Protein AF-A0A9D4RTX1-F1 (afdb_monomer)

Secondary structure (DSSP, 8-state):
--HHHHHHH-HHHHHHHHHSS------SS-HHHHHHHHHHHHS-TTTTS-----TTSPPPPPPSS-----------

Organism: Dreissena polymorpha (NCBI:txid45954)

pLDDT: mean 81.99, std 13.1, range [43.0, 96.19]

Mean predicted aligned error: 15.31 Å

Solvent-accessible surface area (backbone atoms only — not comparable to full-atom values): 5319 Å² total; per-residue (Å²): 133,64,70,64,60,50,39,73,75,38,52,66,62,45,49,44,62,64,67,74,44,82,86,79,81,80,76,90,67,53,72,66,54,51,53,51,47,47,46,71,74,72,45,66,93,58,70,88,50,81,86,69,87,59,89,87,58,77,88,75,77,79,73,94,63,78,82,80,74,73,90,65,82,81,81,125

Foldseek 3Di:
DDLVVVCVVPVPVSVCVVPVDD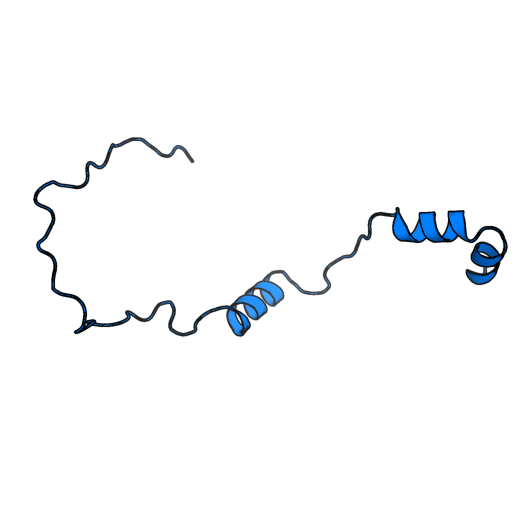DDDDDPDDPVRVVVVCCVPPNDPCPVPPPPDDPVDDDDDDDPDPDPPPPDDPPD

Radius of gyration: 28.6 Å; Cα contacts (8 Å, |Δi|>4): 7; chains: 1; bounding box: 43×35×73 Å

Sequence (76 aa):
MHIIDKFIQNPYQFSKDILDNERSGTLESSMEDIEQHLRNVHSDPSREVPLGDCSRLEPEDPPETPLDTIKGAIIV

Structure (mmCIF, N/CA/C/O backbone):
data_AF-A0A9D4RTX1-F1
#
_entry.id   AF-A0A9D4RTX1-F1
#
loop_
_atom_site.group_PDB
_atom_site.id
_atom_site.type_symbol
_atom_site.label_atom_id
_atom_site.label_alt_id
_atom_site.label_comp_id
_atom_site.label_asym_id
_atom_site.label_entity_id
_atom_site.label_seq_id
_atom_site.pdbx_PDB_ins_code
_atom_site.Cartn_x
_atom_site.Cartn_y
_atom_site.Cartn_z
_atom_site.occupancy
_atom_site.B_iso_or_equiv
_atom_site.auth_seq_id
_atom_site.auth_comp_id
_atom_site.auth_asym_id
_atom_site.auth_atom_id
_atom_site.pdbx_PDB_model_num
ATOM 1 N N . MET A 1 1 ? -13.621 -9.509 35.346 1.00 53.75 1 MET A N 1
ATOM 2 C CA . MET A 1 1 ? -14.707 -8.502 35.377 1.00 53.75 1 MET A CA 1
ATOM 3 C C . MET A 1 1 ? -15.499 -8.668 34.089 1.00 53.75 1 MET A C 1
ATOM 5 O O . MET A 1 1 ? -14.909 -8.493 33.030 1.00 53.75 1 MET A O 1
ATOM 9 N N . HIS A 1 2 ? -16.741 -9.157 34.156 1.00 75.62 2 HIS A N 1
ATOM 10 C CA . HIS A 1 2 ? -17.468 -9.640 32.977 1.00 75.62 2 HIS A CA 1
ATOM 11 C C . HIS A 1 2 ? -17.924 -8.469 32.094 1.00 75.62 2 HIS A C 1
ATOM 13 O O . HIS A 1 2 ? -18.547 -7.527 32.573 1.00 75.62 2 HIS A O 1
ATOM 19 N N . ILE A 1 3 ? -17.615 -8.528 30.794 1.00 76.69 3 ILE A N 1
ATOM 20 C CA . ILE A 1 3 ? -18.004 -7.526 29.780 1.00 76.69 3 ILE A CA 1
ATOM 21 C C . ILE A 1 3 ? -19.515 -7.239 29.794 1.00 76.69 3 ILE A C 1
ATOM 23 O O . ILE A 1 3 ? -19.932 -6.101 29.594 1.00 76.69 3 ILE A O 1
ATOM 27 N N . ILE A 1 4 ? -20.316 -8.264 30.088 1.00 80.56 4 ILE A N 1
ATOM 28 C CA . ILE A 1 4 ? -21.779 -8.194 30.127 1.00 80.56 4 ILE A CA 1
ATOM 29 C C . ILE A 1 4 ? -22.259 -7.248 31.237 1.00 80.56 4 ILE A C 1
ATOM 31 O O . ILE A 1 4 ? -23.161 -6.446 31.003 1.00 80.56 4 ILE A O 1
ATOM 35 N N . ASP A 1 5 ? -21.612 -7.261 32.405 1.00 83.44 5 ASP A N 1
ATOM 36 C CA . ASP A 1 5 ? -22.003 -6.415 33.541 1.00 83.44 5 ASP A CA 1
ATOM 37 C C . ASP A 1 5 ? -21.841 -4.922 33.208 1.00 83.44 5 ASP A C 1
ATOM 39 O O . ASP A 1 5 ? -22.690 -4.103 33.561 1.00 83.44 5 ASP A O 1
ATOM 43 N N . LYS A 1 6 ? -20.782 -4.566 32.464 1.00 80.62 6 LYS A N 1
ATOM 44 C CA . LYS A 1 6 ? -20.543 -3.189 32.000 1.00 80.62 6 LYS A CA 1
ATOM 45 C C . LYS A 1 6 ? -21.585 -2.729 30.983 1.00 80.62 6 LYS A C 1
ATOM 47 O O . LYS A 1 6 ? -22.031 -1.586 31.052 1.00 80.62 6 LYS A O 1
ATOM 52 N N . PHE A 1 7 ? -21.976 -3.611 30.059 1.00 84.62 7 PHE A N 1
ATOM 53 C CA . PHE A 1 7 ? -23.017 -3.306 29.079 1.00 84.62 7 PHE A CA 1
ATOM 54 C C . PHE A 1 7 ? -24.367 -3.065 29.760 1.00 84.62 7 PHE A C 1
ATOM 56 O O . PHE A 1 7 ? -25.029 -2.082 29.449 1.00 84.62 7 PHE A O 1
ATOM 63 N N . ILE A 1 8 ? -24.753 -3.910 30.725 1.00 90.62 8 ILE A N 1
ATOM 64 C CA . ILE A 1 8 ? -26.033 -3.773 31.440 1.00 90.62 8 ILE A CA 1
ATOM 65 C C . ILE A 1 8 ? -26.065 -2.503 32.303 1.00 90.62 8 ILE A C 1
ATOM 67 O O . ILE A 1 8 ? -27.094 -1.832 32.355 1.00 90.62 8 ILE A O 1
ATOM 71 N N . GLN A 1 9 ? -24.959 -2.146 32.964 1.00 91.62 9 GLN A N 1
ATOM 72 C CA . GLN A 1 9 ? -24.906 -0.951 33.813 1.00 91.62 9 GLN A CA 1
ATOM 73 C C . GLN A 1 9 ? -24.985 0.359 33.027 1.00 91.62 9 GLN A C 1
ATOM 75 O O . GLN A 1 9 ? -25.629 1.302 33.488 1.00 91.62 9 GLN A O 1
ATOM 80 N N . ASN A 1 10 ? -24.310 0.454 31.878 1.00 89.81 10 ASN A N 1
ATOM 81 C CA . ASN A 1 10 ? -24.320 1.672 31.073 1.00 89.81 10 ASN A CA 1
ATOM 82 C C . ASN A 1 10 ? -24.056 1.372 29.583 1.00 89.81 10 ASN A C 1
ATOM 84 O O . ASN A 1 10 ? -22.915 1.481 29.123 1.00 89.81 10 ASN A O 1
ATOM 88 N N . PRO A 1 11 ? -25.107 1.036 28.808 1.00 90.00 11 PRO A N 1
ATOM 89 C CA . PRO A 1 11 ? -24.969 0.653 27.403 1.00 90.00 11 PRO A CA 1
ATOM 90 C C . PRO A 1 11 ? -24.383 1.762 26.524 1.00 90.00 11 PRO A C 1
ATOM 92 O O . PRO A 1 11 ? -23.615 1.480 25.603 1.00 90.00 11 PRO A O 1
ATOM 95 N N . TYR A 1 12 ? -24.734 3.022 26.805 1.00 89.38 12 TYR A N 1
ATOM 96 C CA . TYR A 1 12 ? -24.247 4.172 26.044 1.00 89.38 12 TYR A CA 1
ATOM 97 C C . TYR A 1 12 ? -22.745 4.360 26.241 1.00 89.38 12 TYR A C 1
ATOM 99 O O . TYR A 1 12 ? -22.008 4.404 25.260 1.00 89.38 12 TYR A O 1
ATOM 107 N N . GLN A 1 13 ? -22.283 4.402 27.495 1.00 86.75 13 GLN A N 1
ATOM 108 C CA . GLN A 1 13 ? -20.860 4.570 27.779 1.00 86.75 13 GLN A CA 1
ATOM 109 C C . GLN A 1 13 ? -20.046 3.372 27.286 1.00 86.75 13 GLN A C 1
ATOM 111 O O . GLN A 1 13 ? -19.002 3.563 26.682 1.00 86.75 13 GLN A O 1
ATOM 116 N N . PHE A 1 14 ? -20.559 2.150 27.448 1.00 87.56 14 PHE A N 1
ATOM 117 C CA . PHE A 1 14 ? -19.923 0.950 26.906 1.00 87.56 14 PHE A CA 1
ATOM 118 C C . PHE A 1 14 ? -19.759 1.015 25.381 1.00 87.56 14 PHE A C 1
ATOM 120 O O . PHE A 1 14 ? -18.685 0.727 24.858 1.00 87.56 14 PHE A O 1
ATOM 127 N N . SER A 1 15 ? -20.814 1.410 24.662 1.00 85.88 15 SER A N 1
ATOM 128 C CA . SER A 1 15 ? -20.769 1.529 23.199 1.00 85.88 15 SER A CA 1
ATOM 129 C C . SER A 1 15 ? -19.822 2.645 22.769 1.00 85.88 15 SER A C 1
ATOM 131 O O . SER A 1 15 ? -19.045 2.457 21.839 1.00 85.88 15 SER A O 1
ATOM 133 N N . LYS A 1 16 ? -19.842 3.778 23.478 1.00 86.56 16 LYS A N 1
ATOM 134 C CA . LYS A 1 16 ? -18.921 4.891 23.254 1.00 86.56 16 LYS A CA 1
ATOM 135 C C . LYS A 1 16 ? -17.472 4.448 23.443 1.00 86.56 16 LYS A C 1
ATOM 137 O O . LYS A 1 16 ? -16.668 4.649 22.550 1.00 86.56 16 LYS A O 1
ATOM 142 N N . ASP A 1 17 ? -17.156 3.754 24.530 1.00 83.75 17 ASP A N 1
ATOM 143 C CA . ASP A 1 17 ? -15.801 3.263 24.797 1.00 83.75 17 ASP A CA 1
ATOM 144 C C . ASP A 1 17 ? -15.325 2.244 23.739 1.00 83.75 17 ASP A C 1
ATOM 146 O O . ASP A 1 17 ? -14.131 2.113 23.501 1.00 83.75 17 ASP A O 1
ATOM 150 N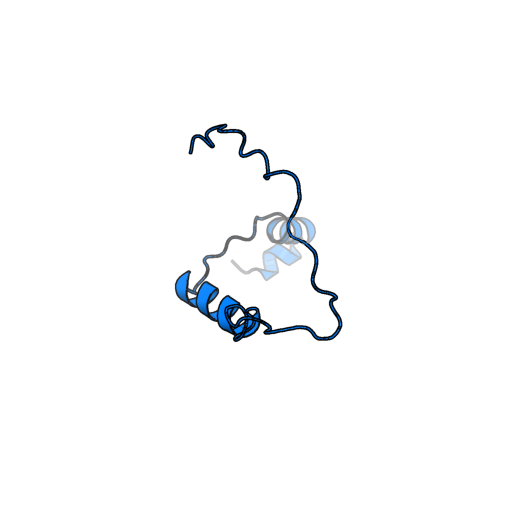 N . ILE A 1 18 ? -16.221 1.507 23.077 1.00 83.38 18 ILE A N 1
ATOM 151 C CA . ILE A 1 18 ? -15.841 0.584 21.991 1.00 83.38 18 ILE A CA 1
ATOM 152 C C . ILE A 1 18 ? -15.680 1.307 20.650 1.00 83.38 18 ILE A C 1
ATOM 154 O O . ILE A 1 18 ? -14.843 0.914 19.838 1.00 83.38 18 ILE A O 1
ATOM 158 N 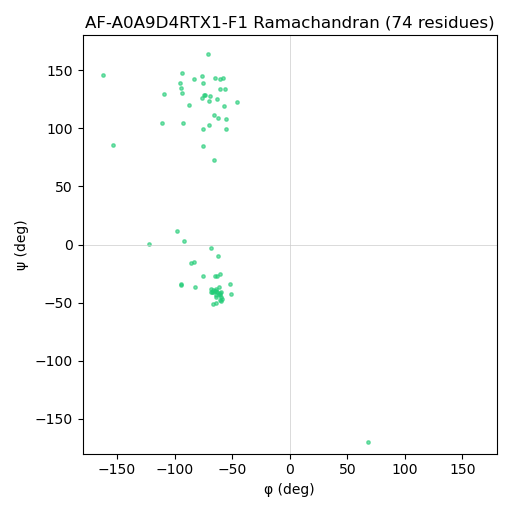N . LEU A 1 19 ? -16.512 2.314 20.386 1.00 84.25 19 LEU A N 1
ATOM 159 C CA . LEU A 1 19 ? -16.621 2.955 19.075 1.00 84.25 19 LEU A CA 1
ATOM 160 C C . LEU A 1 19 ? -15.751 4.212 18.935 1.00 84.25 19 LEU A C 1
ATOM 162 O O . LEU A 1 19 ? -15.230 4.435 17.847 1.00 84.25 19 LEU A O 1
ATOM 166 N N . ASP A 1 20 ? -15.583 4.994 20.005 1.00 81.06 20 ASP A N 1
ATOM 167 C CA . ASP A 1 20 ? -14.740 6.203 20.031 1.00 81.06 20 ASP A CA 1
ATOM 168 C C . ASP A 1 20 ? -13.260 5.881 20.272 1.00 81.06 20 ASP A C 1
ATOM 170 O O . ASP A 1 20 ? -12.404 6.739 20.060 1.00 81.06 20 ASP A O 1
ATOM 174 N N . ASN A 1 21 ? -12.931 4.666 20.721 1.00 76.31 21 ASN A N 1
ATOM 175 C CA . ASN A 1 21 ? -11.536 4.268 20.842 1.00 76.31 21 ASN A CA 1
ATOM 176 C C . ASN A 1 21 ? -10.948 3.993 19.456 1.00 76.31 21 ASN A C 1
ATOM 178 O O . ASN A 1 21 ? -11.493 3.218 18.666 1.00 76.31 21 ASN A O 1
ATOM 182 N N . GLU A 1 22 ? -9.804 4.620 19.182 1.00 77.38 22 GLU A N 1
ATOM 183 C CA . GLU A 1 22 ? -9.044 4.392 17.962 1.00 77.38 22 GLU A CA 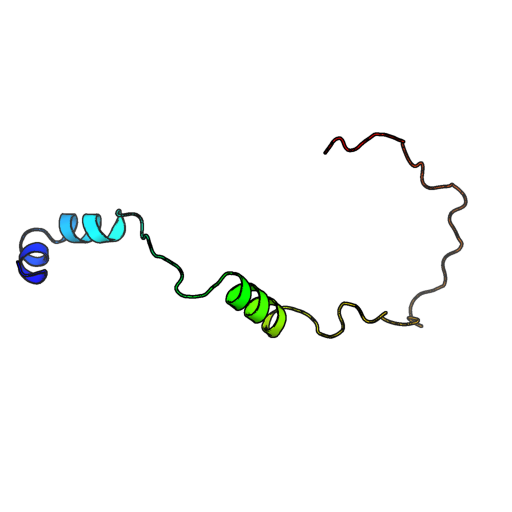1
ATOM 184 C C . GLU A 1 22 ? -8.710 2.902 17.853 1.00 77.38 22 GLU A C 1
ATOM 186 O O . GLU A 1 22 ? -8.066 2.310 18.726 1.00 77.38 22 GLU A O 1
ATOM 191 N N . ARG A 1 23 ? -9.199 2.269 16.785 1.00 77.19 23 ARG A N 1
ATOM 192 C CA . ARG A 1 23 ? -8.896 0.867 16.515 1.00 77.19 23 ARG A CA 1
ATOM 193 C C . ARG A 1 23 ? -7.435 0.779 16.105 1.00 77.19 23 ARG A C 1
ATOM 195 O O . ARG A 1 23 ? -7.087 1.105 14.976 1.00 77.19 23 ARG A O 1
ATOM 202 N N . SER A 1 24 ? -6.595 0.329 17.025 1.00 80.44 24 SER A N 1
ATOM 203 C CA . SER A 1 24 ? -5.213 -0.024 16.738 1.00 80.44 24 SER A CA 1
ATOM 204 C C . SER A 1 24 ? -5.098 -1.517 16.437 1.00 80.44 24 SER A C 1
ATOM 206 O O . SER A 1 24 ? -5.853 -2.347 16.946 1.00 80.44 24 SER A O 1
ATOM 208 N N . GLY A 1 25 ? -4.154 -1.858 15.569 1.00 82.00 25 GLY A N 1
ATOM 209 C CA . GLY A 1 25 ? -3.841 -3.227 15.199 1.00 82.00 25 GLY A CA 1
ATOM 210 C C . GLY A 1 25 ? -2.467 -3.269 14.555 1.00 82.00 25 GLY A C 1
ATOM 211 O O . GLY A 1 25 ? -2.057 -2.323 13.885 1.00 82.00 25 GLY A O 1
ATOM 212 N N . THR A 1 26 ? -1.742 -4.354 14.786 1.00 85.44 26 THR A N 1
ATOM 213 C CA . THR A 1 26 ? -0.508 -4.643 14.060 1.00 85.44 26 THR A CA 1
ATOM 214 C C . THR A 1 26 ? -0.849 -5.541 12.894 1.00 85.44 26 THR A C 1
ATOM 216 O O . THR A 1 26 ? -1.590 -6.511 13.055 1.00 85.44 26 THR A O 1
ATOM 219 N N . LEU A 1 27 ? -0.306 -5.229 11.726 1.00 88.00 27 LEU A N 1
ATOM 220 C CA . LEU A 1 27 ? -0.405 -6.150 10.613 1.00 88.00 27 LEU A CA 1
ATOM 221 C C . LEU A 1 27 ? 0.458 -7.379 10.918 1.00 88.00 27 LEU A C 1
ATOM 223 O O . LEU A 1 27 ? 1.623 -7.238 11.280 1.00 88.00 27 LEU A O 1
ATOM 227 N N . GLU A 1 28 ? -0.125 -8.571 10.805 1.00 92.12 28 GLU A N 1
ATOM 228 C CA . GLU A 1 28 ? 0.625 -9.824 10.969 1.00 92.12 28 GLU A CA 1
ATOM 229 C C . GLU A 1 28 ? 1.495 -10.128 9.743 1.00 92.12 28 GLU A C 1
ATOM 231 O O . GLU A 1 28 ? 2.520 -10.795 9.857 1.00 92.12 28 GLU A O 1
ATOM 236 N N . SER A 1 29 ? 1.089 -9.631 8.573 1.00 92.62 29 SER A N 1
ATOM 237 C CA . SER A 1 29 ? 1.823 -9.781 7.318 1.00 92.62 29 SER A CA 1
ATOM 238 C C . SER A 1 29 ? 3.020 -8.839 7.253 1.00 92.62 29 SER A C 1
ATOM 240 O O . SER A 1 29 ? 2.956 -7.696 7.712 1.00 92.62 29 SER A O 1
ATOM 242 N N . SER A 1 30 ? 4.098 -9.308 6.631 1.00 95.69 30 SER A N 1
ATOM 243 C CA . SER A 1 30 ? 5.243 -8.458 6.308 1.00 95.69 30 SER A CA 1
ATOM 244 C C . SER A 1 30 ? 4.906 -7.471 5.181 1.00 95.69 30 SER A C 1
ATOM 246 O O . SER A 1 30 ? 3.923 -7.645 4.457 1.00 95.69 30 SER A O 1
ATOM 248 N N . MET A 1 31 ? 5.730 -6.433 5.011 1.00 94.31 31 MET A N 1
ATOM 249 C CA . MET A 1 31 ?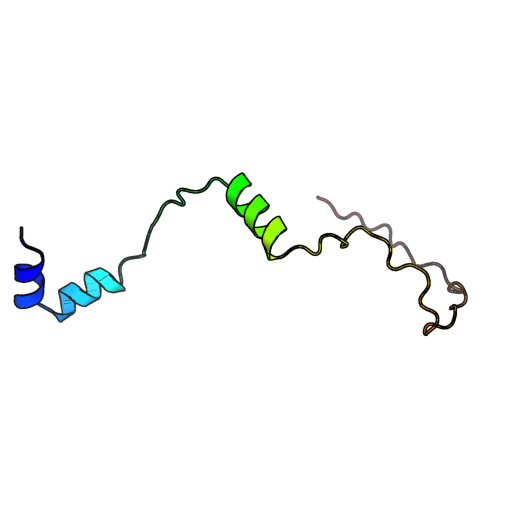 5.605 -5.505 3.879 1.00 94.31 31 MET A CA 1
ATOM 250 C C . MET A 1 31 ? 5.744 -6.263 2.551 1.00 94.31 31 MET A C 1
ATOM 252 O O . MET A 1 31 ? 4.980 -6.035 1.615 1.00 94.31 31 MET A O 1
ATOM 256 N N . GLU A 1 32 ? 6.675 -7.213 2.500 1.00 96.19 32 GLU A N 1
ATOM 257 C CA . GLU A 1 32 ? 6.950 -8.054 1.340 1.00 96.19 32 GLU A CA 1
ATOM 258 C C . GLU A 1 32 ? 5.727 -8.895 0.946 1.00 96.19 32 GLU A C 1
ATOM 260 O O . GLU A 1 32 ? 5.389 -8.971 -0.237 1.00 96.19 32 GLU A O 1
ATOM 265 N N . ASP A 1 33 ? 5.018 -9.473 1.922 1.00 95.94 33 ASP A N 1
ATOM 266 C CA . ASP A 1 33 ? 3.797 -10.251 1.674 1.00 95.94 33 ASP A CA 1
ATOM 267 C C . ASP A 1 33 ? 2.684 -9.385 1.071 1.00 95.94 33 ASP A C 1
ATOM 269 O O . ASP A 1 33 ? 1.985 -9.812 0.146 1.00 95.94 33 ASP A O 1
ATOM 273 N N . ILE A 1 34 ? 2.528 -8.153 1.568 1.00 94.75 34 ILE A N 1
ATOM 274 C CA . ILE A 1 34 ? 1.549 -7.194 1.040 1.00 94.75 34 ILE A CA 1
ATOM 275 C C . ILE A 1 34 ? 1.907 -6.827 -0.394 1.00 94.75 34 ILE A C 1
ATOM 277 O O . ILE A 1 34 ? 1.054 -6.889 -1.278 1.00 94.75 34 ILE A O 1
ATOM 281 N N . GLU A 1 35 ? 3.159 -6.450 -0.648 1.00 94.06 35 GLU A N 1
ATOM 282 C CA . GLU A 1 35 ? 3.605 -6.064 -1.983 1.00 94.06 35 GLU A CA 1
ATOM 283 C C . GLU A 1 35 ? 3.446 -7.211 -2.979 1.00 94.06 35 GLU A C 1
ATOM 285 O O . GLU A 1 35 ? 2.975 -7.000 -4.100 1.00 94.06 35 GLU A O 1
ATOM 290 N N . GLN A 1 36 ? 3.776 -8.436 -2.569 1.00 94.12 36 GLN A N 1
ATOM 291 C CA . GLN A 1 36 ? 3.590 -9.615 -3.401 1.00 94.12 36 GLN A CA 1
ATOM 292 C C . GLN A 1 36 ? 2.108 -9.872 -3.686 1.00 94.12 36 GLN A C 1
ATOM 294 O O . GLN A 1 36 ? 1.744 -10.150 -4.830 1.00 94.12 36 GLN A O 1
ATOM 299 N N . HIS A 1 37 ? 1.239 -9.744 -2.682 1.00 94.81 37 HIS A N 1
ATOM 300 C CA . HIS A 1 37 ? -0.204 -9.866 -2.868 1.00 94.81 37 HIS A CA 1
ATOM 301 C C . HIS A 1 37 ? -0.738 -8.810 -3.844 1.00 94.81 37 HIS A C 1
ATOM 303 O O . HIS A 1 37 ? -1.446 -9.150 -4.792 1.00 94.81 37 HIS A O 1
ATOM 309 N N . LEU A 1 38 ? -0.347 -7.546 -3.665 1.00 93.38 38 LEU A N 1
ATOM 310 C CA . LEU A 1 38 ? -0.743 -6.451 -4.547 1.00 93.38 38 LEU A CA 1
ATOM 311 C C . LEU A 1 38 ? -0.275 -6.691 -5.983 1.00 93.38 38 LEU A C 1
ATOM 313 O O . LEU A 1 38 ? -1.059 -6.517 -6.914 1.00 93.38 38 LEU A O 1
ATOM 317 N N . ARG A 1 39 ? 0.967 -7.148 -6.176 1.00 90.25 39 ARG A N 1
ATOM 318 C CA . ARG A 1 39 ? 1.468 -7.527 -7.504 1.00 90.25 39 ARG A CA 1
ATOM 319 C C . ARG A 1 39 ? 0.636 -8.650 -8.116 1.00 90.25 39 ARG A C 1
ATOM 321 O O . ARG A 1 39 ? 0.256 -8.552 -9.274 1.00 90.25 39 ARG A O 1
ATOM 328 N N . ASN A 1 40 ? 0.319 -9.687 -7.348 1.00 90.88 40 ASN A N 1
ATOM 329 C CA . ASN A 1 40 ? -0.402 -10.852 -7.860 1.00 90.88 40 ASN A CA 1
ATOM 330 C C . ASN A 1 40 ? -1.853 -10.541 -8.245 1.00 90.88 40 ASN A C 1
ATOM 332 O O . ASN A 1 40 ? -2.359 -11.098 -9.214 1.00 90.88 40 ASN A O 1
ATOM 336 N N . VAL A 1 41 ? -2.533 -9.699 -7.464 1.00 95.00 41 VAL A N 1
ATOM 337 C CA . VAL A 1 41 ? -3.973 -9.449 -7.626 1.00 95.00 41 VAL A CA 1
ATOM 338 C C . VAL A 1 41 ? -4.250 -8.226 -8.496 1.00 95.00 41 VAL A C 1
ATOM 340 O O . VAL A 1 41 ? -5.239 -8.201 -9.225 1.00 95.00 41 VAL A O 1
ATOM 343 N N . HIS A 1 42 ? -3.395 -7.206 -8.420 1.00 90.81 42 HIS A N 1
ATOM 344 C CA . HIS A 1 42 ? -3.665 -5.887 -8.993 1.00 90.81 42 HIS A CA 1
ATOM 345 C C . HIS A 1 42 ? -2.625 -5.419 -10.013 1.00 90.81 42 HIS A C 1
ATOM 347 O O . HIS A 1 42 ? -2.777 -4.323 -10.552 1.00 90.81 42 HIS A O 1
ATOM 353 N N . SER A 1 43 ? -1.588 -6.208 -10.305 1.00 89.94 43 SER A N 1
ATOM 354 C CA . SER A 1 43 ? -0.681 -5.900 -11.412 1.00 89.94 43 SER A CA 1
ATOM 355 C C . SER A 1 43 ? -1.093 -6.651 -12.668 1.00 89.94 43 SER A C 1
ATOM 357 O O . SER A 1 43 ? -1.407 -7.838 -12.628 1.00 89.94 43 SER A O 1
ATOM 359 N N . ASP A 1 44 ? -1.014 -5.966 -13.805 1.00 89.94 44 ASP A N 1
ATOM 360 C CA . ASP A 1 44 ? -1.017 -6.623 -15.106 1.00 89.94 44 ASP A CA 1
ATOM 361 C C . ASP A 1 44 ? 0.323 -7.373 -15.285 1.00 89.94 44 ASP A C 1
ATOM 363 O O . ASP A 1 44 ? 1.381 -6.737 -15.188 1.00 89.94 44 ASP A O 1
ATOM 367 N N . PRO A 1 45 ? 0.324 -8.698 -15.538 1.00 86.88 45 PRO A N 1
ATOM 368 C CA . PRO A 1 45 ? 1.543 -9.455 -15.835 1.00 86.88 45 PRO A CA 1
ATOM 369 C C . PRO A 1 45 ? 2.276 -8.955 -17.084 1.00 86.88 45 PRO A C 1
ATOM 371 O O . PRO A 1 45 ? 3.486 -9.131 -17.203 1.00 86.88 45 PRO A O 1
ATOM 374 N N . SER A 1 46 ? 1.548 -8.328 -18.008 1.00 89.88 46 SER A N 1
ATOM 375 C CA . S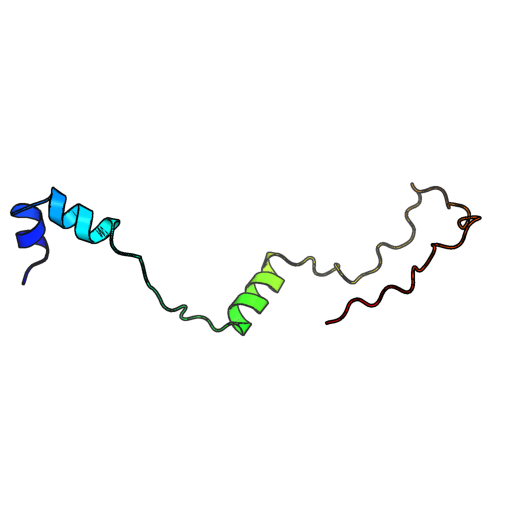ER A 1 46 ? 2.067 -7.797 -19.267 1.00 89.88 46 SER A CA 1
ATOM 376 C C . SER A 1 46 ? 2.355 -6.300 -19.194 1.00 89.88 46 SER A C 1
ATOM 378 O O . SER A 1 46 ? 2.612 -5.687 -20.223 1.00 89.88 46 SER A O 1
ATOM 380 N N . ARG A 1 47 ? 2.353 -5.700 -17.993 1.00 88.62 47 ARG A N 1
ATOM 381 C CA . ARG A 1 47 ? 2.598 -4.261 -17.803 1.00 88.62 47 ARG A CA 1
ATOM 382 C C . ARG A 1 47 ? 3.868 -3.772 -18.503 1.00 88.62 47 ARG A C 1
ATOM 384 O O . ARG A 1 47 ? 3.865 -2.698 -19.091 1.00 88.62 47 ARG A O 1
ATOM 391 N N . GLU A 1 48 ? 4.940 -4.555 -18.412 1.00 89.00 48 GLU A N 1
ATOM 392 C CA . GLU A 1 48 ? 6.249 -4.219 -18.987 1.00 89.00 48 GLU A CA 1
ATOM 393 C C . GLU A 1 48 ? 6.429 -4.773 -20.410 1.00 89.00 48 GLU A C 1
ATOM 395 O O . GLU A 1 48 ? 7.503 -4.657 -20.999 1.00 89.00 48 GLU A O 1
ATOM 400 N N . VAL A 1 49 ? 5.396 -5.408 -20.969 1.00 92.00 49 VAL A N 1
ATOM 401 C CA . VAL A 1 49 ? 5.414 -5.924 -22.336 1.00 92.00 49 VAL A CA 1
ATOM 402 C C . VAL A 1 49 ? 4.964 -4.800 -23.268 1.00 92.00 49 VAL A C 1
ATOM 404 O O . VAL A 1 49 ? 3.843 -4.306 -23.132 1.00 92.00 49 VAL A O 1
ATOM 407 N N . PRO A 1 50 ? 5.803 -4.385 -24.234 1.00 89.25 50 PRO A N 1
ATOM 408 C CA . PRO A 1 50 ? 5.398 -3.394 -25.219 1.00 89.25 50 PRO A CA 1
ATOM 409 C C . PRO A 1 50 ? 4.141 -3.851 -25.965 1.00 89.25 50 PRO A C 1
ATOM 411 O O . PRO A 1 50 ? 4.074 -4.983 -26.443 1.00 89.25 50 PRO A O 1
ATOM 414 N N . LEU A 1 51 ? 3.166 -2.952 -26.110 1.00 85.56 51 LEU A N 1
ATOM 415 C CA . LEU A 1 51 ? 1.875 -3.239 -26.752 1.00 85.56 51 LEU A CA 1
ATOM 416 C C . LEU A 1 51 ? 1.973 -3.497 -28.273 1.00 85.56 51 LEU A C 1
ATOM 418 O O . LEU A 1 51 ? 0.967 -3.827 -28.899 1.00 85.56 51 LEU A O 1
ATOM 422 N N . GLY A 1 52 ? 3.170 -3.379 -28.858 1.00 85.50 52 GLY A N 1
ATOM 423 C CA . GLY A 1 52 ? 3.411 -3.520 -30.294 1.00 85.50 52 GLY A CA 1
ATOM 424 C C . GLY A 1 52 ? 2.798 -2.385 -31.118 1.00 85.50 52 GLY A C 1
ATOM 425 O O . GLY A 1 52 ? 2.339 -1.376 -30.580 1.00 85.50 52 GLY A O 1
ATOM 426 N N . ASP A 1 53 ? 2.793 -2.558 -32.439 1.00 83.44 53 ASP A N 1
ATOM 427 C CA . ASP A 1 53 ? 2.227 -1.572 -33.359 1.00 83.44 53 ASP A CA 1
ATOM 428 C C . ASP A 1 53 ? 0.694 -1.630 -33.348 1.00 83.44 53 ASP A C 1
ATOM 430 O O . ASP A 1 53 ? 0.078 -2.672 -33.588 1.00 83.44 53 ASP A O 1
ATOM 434 N N . CYS A 1 54 ? 0.055 -0.486 -33.100 1.00 81.81 54 CYS A N 1
ATOM 435 C CA . CYS A 1 54 ? -1.396 -0.367 -33.157 1.00 81.81 54 CYS A CA 1
ATOM 436 C C . CYS A 1 54 ? -1.821 0.098 -34.554 1.00 81.81 54 CYS A C 1
ATOM 438 O O .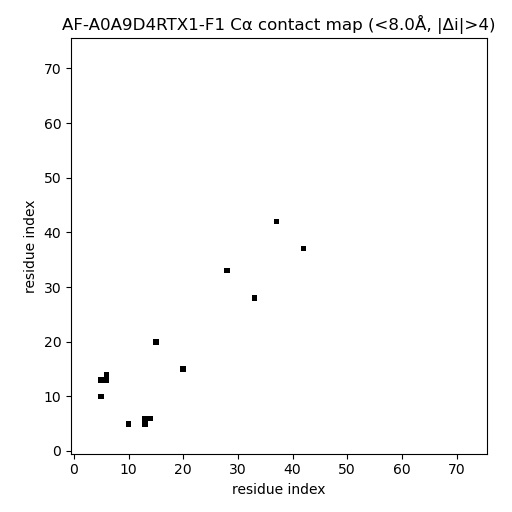 CYS A 1 54 ? -1.741 1.282 -34.861 1.00 81.81 54 CYS A O 1
ATOM 440 N N . SER A 1 55 ? -2.350 -0.809 -35.381 1.00 81.75 55 SER A N 1
ATOM 441 C CA . SER A 1 55 ? -2.800 -0.511 -36.758 1.00 81.75 55 SER A CA 1
ATOM 442 C C . SER A 1 55 ? -3.941 0.510 -36.863 1.00 81.75 55 SER A C 1
ATOM 444 O O . SER A 1 55 ? -4.281 0.946 -37.959 1.00 81.75 55 SER A O 1
ATOM 446 N N . ARG A 1 56 ? -4.555 0.876 -35.732 1.00 84.94 56 ARG A N 1
ATOM 447 C CA . ARG A 1 56 ? -5.587 1.916 -35.635 1.00 84.94 56 ARG A CA 1
ATOM 448 C C . ARG A 1 56 ? -5.001 3.323 -35.466 1.00 84.94 56 ARG A C 1
ATOM 450 O O . ARG A 1 56 ? -5.746 4.287 -35.601 1.00 84.94 56 ARG A O 1
ATOM 457 N N . LEU A 1 57 ? -3.723 3.440 -35.110 1.00 82.56 57 LEU A N 1
ATOM 458 C CA . LEU A 1 57 ? -3.045 4.723 -34.965 1.00 82.56 57 LEU A CA 1
ATOM 459 C C . LEU A 1 57 ? -2.341 5.063 -36.275 1.00 82.56 57 LEU A C 1
ATOM 461 O O . LEU A 1 57 ? -1.616 4.237 -36.829 1.00 82.56 57 LEU A O 1
ATOM 465 N N . GLU A 1 58 ? -2.560 6.278 -36.764 1.00 83.25 58 GLU A N 1
ATOM 466 C CA . GLU A 1 58 ? -1.741 6.826 -37.838 1.00 83.25 58 GLU A CA 1
ATOM 467 C C . GLU A 1 58 ? -0.379 7.234 -37.252 1.00 83.25 58 GLU A C 1
ATOM 469 O O . GLU A 1 58 ? -0.330 7.735 -36.124 1.00 83.25 58 GLU A O 1
ATOM 474 N N . PRO A 1 59 ? 0.735 6.978 -37.958 1.00 79.94 59 PRO A N 1
ATOM 475 C CA . PRO A 1 59 ? 2.040 7.438 -37.511 1.00 79.94 59 PRO A CA 1
ATOM 476 C C . PRO A 1 59 ? 2.050 8.968 -37.488 1.00 79.94 59 PRO A C 1
ATOM 478 O O . PRO A 1 59 ? 1.753 9.601 -38.499 1.00 79.94 59 PRO A O 1
ATOM 481 N N . GLU A 1 60 ? 2.390 9.554 -36.342 1.00 81.44 60 GLU A N 1
ATOM 482 C CA . GLU A 1 60 ? 2.587 10.998 -36.249 1.00 81.44 60 GLU A CA 1
ATOM 483 C C . GLU A 1 60 ? 3.993 11.384 -36.704 1.00 81.44 60 GLU A C 1
ATOM 485 O O . GLU A 1 60 ? 4.978 10.691 -36.421 1.00 81.44 60 GLU A O 1
ATOM 490 N N . ASP A 1 61 ? 4.080 12.519 -37.395 1.00 85.19 61 ASP A N 1
ATOM 491 C CA . ASP A 1 61 ? 5.356 13.138 -37.712 1.00 85.19 61 ASP A CA 1
ATOM 492 C C . ASP A 1 61 ? 6.057 13.588 -36.417 1.00 85.19 61 ASP A C 1
ATOM 494 O O . ASP A 1 61 ? 5.406 14.035 -35.465 1.00 85.19 61 ASP A O 1
ATOM 498 N N . PRO A 1 62 ? 7.394 13.482 -36.344 1.00 82.75 62 PRO A N 1
ATOM 499 C CA . PRO A 1 62 ? 8.135 13.981 -35.197 1.00 82.75 62 PRO A CA 1
ATOM 500 C C . PRO A 1 62 ? 7.872 15.486 -35.008 1.00 82.75 62 PRO A C 1
ATOM 502 O O . PRO A 1 62 ? 7.775 16.221 -35.993 1.00 82.75 62 PRO A O 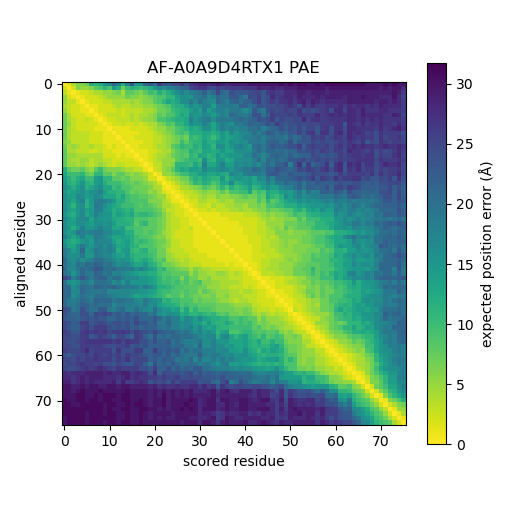1
ATOM 505 N N . PRO A 1 63 ? 7.792 15.974 -33.758 1.00 83.81 63 PRO A N 1
ATOM 506 C CA . PRO A 1 63 ? 7.485 17.372 -33.491 1.00 83.81 63 PRO A CA 1
ATOM 507 C C . PRO A 1 63 ? 8.544 18.292 -34.108 1.00 83.81 63 PRO A C 1
ATOM 509 O O . PRO A 1 63 ? 9.745 18.081 -33.936 1.00 83.81 63 PRO A O 1
ATOM 512 N N . GLU A 1 64 ? 8.093 19.345 -34.792 1.00 86.94 64 GLU A N 1
ATOM 513 C CA . GLU A 1 64 ? 8.978 20.328 -35.438 1.00 86.94 64 GLU A CA 1
ATOM 514 C C . GLU A 1 64 ? 9.810 21.123 -34.421 1.00 86.94 64 GLU A C 1
ATOM 516 O O . GLU A 1 64 ? 10.912 21.588 -34.719 1.00 86.94 64 GLU A O 1
ATOM 521 N N . THR A 1 65 ? 9.290 21.272 -33.201 1.00 82.31 65 THR A N 1
ATOM 522 C CA . THR A 1 65 ? 9.938 21.996 -32.109 1.00 82.31 65 THR A CA 1
ATOM 523 C C . THR A 1 65 ? 10.421 21.025 -31.034 1.00 82.31 65 THR A C 1
ATOM 525 O O . THR A 1 65 ? 9.622 20.214 -30.554 1.00 82.31 65 THR A O 1
ATOM 528 N N . PRO A 1 66 ? 11.689 21.111 -30.595 1.00 79.88 66 PRO A N 1
ATOM 529 C CA . PRO A 1 66 ? 12.171 20.306 -29.483 1.00 79.88 66 PRO A CA 1
ATOM 530 C C . PRO A 1 66 ? 11.372 20.624 -28.216 1.00 79.88 66 PRO A C 1
ATOM 532 O O . PRO A 1 66 ? 11.023 21.775 -27.960 1.00 79.88 66 PRO A O 1
ATOM 535 N N . LEU A 1 67 ? 11.098 19.597 -27.410 1.00 78.69 67 LEU A N 1
ATOM 536 C CA . LEU A 1 67 ? 10.533 19.785 -26.079 1.00 78.69 67 LEU A CA 1
ATOM 537 C C . LEU A 1 67 ? 11.547 20.588 -25.258 1.00 78.69 67 LEU A C 1
ATOM 539 O O . LEU A 1 67 ? 12.619 20.069 -24.929 1.00 78.69 67 LEU A O 1
ATOM 543 N N . ASP A 1 68 ? 11.227 21.849 -24.962 1.00 73.69 68 ASP A N 1
ATOM 544 C CA . ASP A 1 68 ? 12.068 22.725 -24.152 1.00 73.69 68 ASP A CA 1
ATOM 545 C C . ASP A 1 68 ? 12.336 22.050 -22.808 1.00 73.69 68 ASP A C 1
ATOM 547 O O . ASP A 1 68 ? 11.520 22.054 -21.884 1.00 73.69 68 ASP A O 1
ATOM 551 N N . THR A 1 69 ? 13.512 21.439 -22.690 1.00 61.22 69 THR A N 1
ATOM 552 C CA . THR A 1 69 ? 13.995 20.940 -21.413 1.00 61.22 69 THR A CA 1
ATOM 553 C C . THR A 1 69 ? 14.448 22.172 -20.655 1.00 61.22 69 THR A C 1
ATOM 555 O O . THR A 1 69 ? 15.616 22.564 -20.719 1.00 61.22 69 THR A O 1
ATOM 558 N N . ILE A 1 70 ? 13.517 22.840 -19.972 1.00 57.88 70 ILE A N 1
ATOM 559 C CA . ILE A 1 70 ? 13.886 23.831 -18.971 1.00 57.88 70 ILE A CA 1
ATOM 560 C C . ILE A 1 70 ? 14.800 23.082 -18.001 1.00 57.88 70 ILE A C 1
ATOM 562 O O . ILE A 1 70 ? 14.359 22.203 -17.262 1.00 57.88 70 ILE A O 1
ATOM 566 N N . LYS A 1 71 ? 16.099 23.395 -18.044 1.00 51.94 71 LYS A N 1
ATOM 567 C CA . LYS A 1 71 ? 17.087 22.984 -17.045 1.00 51.94 71 LYS A CA 1
ATOM 568 C C . LYS A 1 71 ? 16.739 23.679 -15.727 1.00 51.94 71 LYS A C 1
ATOM 570 O O . LYS A 1 71 ? 17.390 24.635 -15.325 1.00 51.94 71 LYS A O 1
ATOM 575 N N . GLY A 1 72 ? 15.671 23.227 -15.088 1.00 47.56 72 GLY A N 1
ATOM 576 C CA . GLY A 1 72 ? 15.288 23.566 -13.732 1.00 47.56 72 GLY A CA 1
ATOM 577 C C . GLY A 1 72 ? 15.477 22.316 -12.900 1.00 47.56 72 GLY A C 1
ATOM 578 O O . GLY A 1 72 ? 14.712 21.367 -13.029 1.00 47.56 72 GLY A O 1
ATOM 579 N N . ALA A 1 73 ? 16.542 22.298 -12.107 1.00 44.78 73 ALA A N 1
ATOM 580 C CA . ALA A 1 73 ? 16.808 21.261 -11.130 1.00 44.78 73 ALA A CA 1
ATOM 581 C C . ALA A 1 73 ? 15.542 20.940 -10.316 1.00 44.78 73 ALA A C 1
ATOM 583 O O . ALA A 1 73 ? 14.998 21.816 -9.646 1.00 44.78 73 ALA A O 1
ATOM 584 N N . ILE A 1 74 ? 15.116 19.676 -10.326 1.00 45.16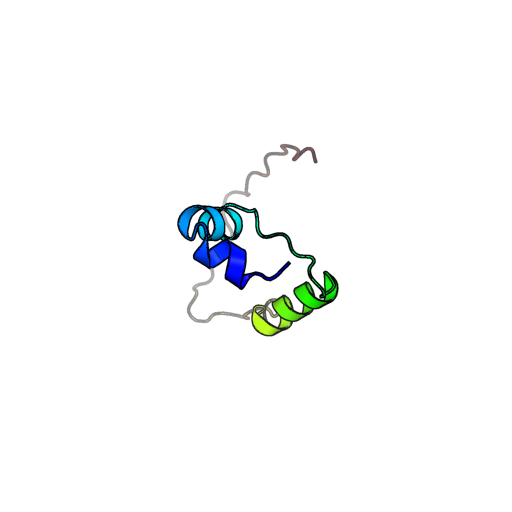 74 ILE A N 1
ATOM 585 C CA . ILE A 1 74 ? 14.413 19.129 -9.169 1.00 45.16 74 ILE A CA 1
ATOM 586 C C . ILE A 1 74 ? 15.518 18.888 -8.144 1.00 45.16 74 ILE A C 1
ATOM 588 O O . ILE A 1 74 ? 16.299 17.945 -8.265 1.00 45.16 74 ILE A O 1
ATOM 592 N N . ILE A 1 75 ? 15.652 19.826 -7.207 1.00 43.00 75 ILE A N 1
ATOM 593 C CA . ILE A 1 75 ? 16.405 19.598 -5.977 1.00 43.00 75 ILE A CA 1
ATOM 594 C C . ILE A 1 75 ? 15.619 18.526 -5.222 1.00 43.00 75 ILE A C 1
ATOM 596 O O . ILE A 1 75 ? 14.473 18.761 -4.838 1.00 43.00 75 ILE A O 1
ATOM 600 N N . VAL A 1 76 ? 16.223 17.343 -5.121 1.00 43.16 76 VAL A N 1
ATOM 601 C CA . VAL A 1 76 ? 15.819 16.278 -4.195 1.00 43.16 76 VAL A CA 1
ATOM 602 C C . VAL A 1 76 ? 16.188 16.690 -2.777 1.00 43.16 76 VAL A C 1
ATOM 604 O O . VAL A 1 76 ? 17.280 17.288 -2.623 1.00 43.16 76 VAL A O 1
#